Protein AF-A0A965U3H1-F1 (afdb_monomer_lite)

Sequence (79 aa):
FLSEAAFIGLFGGALGICLSFGLSAVINMFVGQSGFKSIIPAYLAIGSLVFSIMVAMISGLYPAIRAMRLSPLTAIRSE

pLDDT: mean 90.41, std 8.39, range [54.62, 98.06]

Secondary structure (DSSP, 8-state):
-HHHHHHHHHHHHHHHHHHHHHHHHHHHHHHGGGT------HHHHHHHHHHHHHHHHHHHHHHHHHHHTS-HHHHHTT-

Radius of gyration: 20.05 Å; chains: 1; bounding box: 46×31×51 Å

Foldseek 3Di:
DLVVLLVVLQVVLVVVLVVLVVVQVVCCVVCVVVVDHDDDDPVNSVVSSVVSSVVSNVVVVVVVVVVVPDDPVNVVVVD

Structure (mmCIF, N/CA/C/O backbone):
data_AF-A0A965U3H1-F1
#
_entry.id   AF-A0A965U3H1-F1
#
loop_
_atom_site.group_PDB
_atom_site.id
_atom_site.type_symbol
_atom_site.label_atom_id
_atom_site.label_alt_id
_atom_site.label_comp_id
_atom_site.label_asym_id
_atom_site.label_entity_id
_atom_site.label_seq_id
_atom_site.pdbx_PDB_ins_code
_atom_site.Cartn_x
_atom_site.Cartn_y
_atom_site.Cartn_z
_atom_site.occupancy
_atom_site.B_iso_or_equiv
_atom_site.auth_seq_id
_atom_site.auth_comp_id
_atom_site.auth_asym_id
_atom_site.auth_atom_id
_atom_site.pdbx_PDB_model_num
ATOM 1 N N . PHE A 1 1 ? -15.112 5.237 10.450 1.00 86.94 1 PHE A N 1
ATOM 2 C CA . PHE A 1 1 ? -13.705 5.079 10.877 1.00 86.94 1 PHE A CA 1
ATOM 3 C C . PHE A 1 1 ? -13.002 3.850 10.317 1.00 86.94 1 PHE A C 1
ATOM 5 O O . PHE A 1 1 ? -12.227 4.032 9.394 1.00 86.94 1 PHE A O 1
ATOM 12 N N . LEU A 1 2 ? -13.215 2.619 10.811 1.00 92.44 2 LEU A N 1
ATOM 13 C CA . LEU A 1 2 ? -12.410 1.477 10.327 1.00 92.44 2 LEU A CA 1
ATOM 14 C C . LEU A 1 2 ? -12.672 1.147 8.843 1.00 92.44 2 LEU A C 1
ATOM 16 O O . LEU A 1 2 ? -11.735 0.923 8.086 1.00 92.44 2 LEU A O 1
ATOM 20 N N . SER A 1 3 ? -13.937 1.186 8.414 1.00 93.00 3 SER A N 1
ATOM 21 C CA . SER A 1 3 ? -14.326 1.022 7.006 1.00 93.00 3 SER A CA 1
ATOM 22 C C . SER A 1 3 ? -13.790 2.146 6.115 1.00 93.00 3 SER A C 1
ATOM 24 O O . SER A 1 3 ? -13.223 1.870 5.066 1.00 93.00 3 SER A O 1
ATOM 26 N N . GLU A 1 4 ? -13.899 3.407 6.542 1.00 93.31 4 GLU A N 1
ATOM 27 C CA . GLU A 1 4 ? -13.270 4.545 5.849 1.00 93.31 4 GLU A CA 1
ATOM 28 C C . GLU A 1 4 ? -11.761 4.361 5.708 1.00 93.31 4 GLU A C 1
ATOM 30 O O . GLU A 1 4 ? -11.225 4.568 4.626 1.00 93.31 4 GLU A O 1
ATOM 35 N N . ALA A 1 5 ? -11.079 3.923 6.768 1.00 95.25 5 ALA A N 1
ATOM 36 C CA . ALA A 1 5 ? -9.649 3.656 6.727 1.00 95.25 5 ALA A CA 1
ATOM 37 C C . ALA A 1 5 ? -9.309 2.549 5.716 1.00 95.25 5 ALA A C 1
ATOM 39 O O . ALA A 1 5 ? -8.347 2.686 4.964 1.00 95.25 5 ALA A O 1
ATOM 40 N N . ALA A 1 6 ? -10.128 1.495 5.628 1.00 95.81 6 ALA A N 1
ATOM 41 C CA . ALA A 1 6 ? -9.971 0.459 4.610 1.00 95.81 6 ALA A CA 1
ATOM 42 C C . ALA A 1 6 ? -10.140 1.014 3.183 1.00 95.81 6 ALA A C 1
ATOM 44 O O . ALA A 1 6 ? -9.322 0.708 2.317 1.00 95.81 6 ALA A O 1
ATOM 45 N N . PHE A 1 7 ? -11.141 1.869 2.937 1.00 96.94 7 PHE A N 1
ATOM 46 C CA . PHE A 1 7 ? -11.322 2.519 1.632 1.00 96.94 7 PHE A CA 1
ATOM 47 C C . PHE A 1 7 ? -10.162 3.456 1.287 1.00 96.94 7 PHE A C 1
ATOM 49 O O . PHE A 1 7 ? -9.658 3.408 0.167 1.00 96.94 7 PHE A O 1
ATOM 56 N N . ILE A 1 8 ? -9.687 4.258 2.243 1.00 96.56 8 ILE A N 1
ATOM 57 C CA . ILE A 1 8 ? -8.524 5.138 2.055 1.00 96.56 8 ILE A CA 1
ATOM 58 C C . ILE A 1 8 ? -7.278 4.311 1.711 1.00 96.56 8 ILE A C 1
ATOM 60 O O . ILE A 1 8 ? -6.561 4.654 0.773 1.00 96.56 8 ILE A O 1
ATOM 64 N N . GLY A 1 9 ? -7.046 3.198 2.413 1.00 97.31 9 GLY A N 1
ATOM 65 C CA . GLY A 1 9 ? -5.956 2.271 2.102 1.00 97.31 9 GLY A CA 1
ATOM 66 C C . GLY A 1 9 ? -6.097 1.622 0.724 1.00 97.31 9 GLY A C 1
ATOM 67 O O . GLY A 1 9 ? -5.114 1.501 0.001 1.00 97.31 9 GLY A O 1
ATOM 68 N N . LEU A 1 10 ? -7.315 1.265 0.310 1.00 97.69 10 LEU A N 1
ATOM 69 C CA . LEU A 1 10 ? -7.573 0.699 -1.016 1.00 97.69 10 LEU A CA 1
ATOM 70 C C . LEU A 1 10 ? -7.272 1.710 -2.128 1.00 97.69 10 LEU A C 1
ATOM 72 O O . LEU A 1 10 ? -6.544 1.384 -3.064 1.00 97.69 10 LEU A O 1
ATOM 76 N N . PHE A 1 11 ? -7.789 2.937 -2.024 1.00 97.94 11 PHE A N 1
ATOM 77 C CA . PHE A 1 11 ? -7.541 3.981 -3.023 1.00 97.94 11 PHE A CA 1
ATOM 78 C C . PHE A 1 11 ? -6.077 4.429 -3.031 1.00 97.94 11 PHE A C 1
ATOM 80 O O . PHE A 1 11 ? -5.491 4.576 -4.103 1.00 97.94 11 PHE A O 1
ATOM 87 N N . GLY A 1 12 ? -5.463 4.588 -1.857 1.00 97.44 12 GLY A N 1
ATOM 88 C CA . GLY A 1 12 ? -4.042 4.910 -1.731 1.00 97.44 12 GLY A CA 1
ATOM 89 C C . GLY A 1 12 ? -3.146 3.823 -2.326 1.00 97.44 12 GLY A C 1
ATOM 90 O O . GLY A 1 12 ? -2.233 4.131 -3.091 1.00 97.44 12 GLY A O 1
ATOM 91 N N . GLY A 1 13 ? -3.442 2.551 -2.049 1.00 97.50 13 GLY A N 1
ATOM 92 C CA . GLY A 1 13 ? -2.735 1.412 -2.628 1.00 97.50 13 GLY A CA 1
ATOM 93 C C . GLY A 1 13 ? -2.914 1.316 -4.145 1.00 97.50 13 GLY A C 1
ATOM 94 O O . GLY A 1 13 ? -1.929 1.149 -4.862 1.00 97.50 13 GLY A O 1
ATOM 95 N N . ALA A 1 14 ? -4.136 1.496 -4.656 1.00 97.75 14 ALA A N 1
ATOM 96 C CA . ALA A 1 14 ? -4.411 1.496 -6.093 1.00 97.75 14 ALA A CA 1
ATOM 97 C C . ALA A 1 14 ? -3.656 2.621 -6.823 1.00 97.75 14 ALA A C 1
ATOM 99 O O . ALA A 1 14 ? -2.977 2.363 -7.819 1.00 97.75 14 ALA A O 1
ATOM 100 N N . LEU A 1 15 ? -3.696 3.849 -6.293 1.00 98.06 15 LEU A N 1
ATOM 101 C CA . LEU A 1 15 ? -2.926 4.975 -6.830 1.00 98.06 15 LEU A CA 1
ATOM 102 C C . LEU A 1 15 ? -1.416 4.717 -6.760 1.00 98.06 15 LEU A C 1
ATOM 104 O O . LEU A 1 15 ? -0.706 4.985 -7.728 1.00 98.06 15 LEU A O 1
ATOM 108 N N . GLY A 1 16 ? -0.921 4.144 -5.661 1.00 97.25 16 GLY A N 1
ATOM 109 C CA . GLY A 1 16 ? 0.486 3.769 -5.517 1.00 97.25 16 GLY A CA 1
ATOM 110 C C . GLY A 1 16 ? 0.936 2.738 -6.555 1.00 97.25 16 GLY A C 1
ATOM 111 O O . GLY A 1 16 ? 2.033 2.856 -7.104 1.00 97.25 16 GLY A O 1
ATOM 112 N N . ILE A 1 17 ? 0.083 1.768 -6.892 1.00 97.12 17 ILE A N 1
ATOM 113 C CA . ILE A 1 17 ? 0.348 0.784 -7.950 1.00 97.12 17 ILE A CA 1
ATOM 114 C C . ILE A 1 17 ? 0.377 1.462 -9.322 1.00 97.12 17 ILE A C 1
ATOM 116 O O . ILE A 1 17 ? 1.326 1.249 -10.079 1.00 97.12 17 ILE A O 1
ATOM 120 N N . CYS A 1 18 ? -0.602 2.319 -9.630 1.00 96.62 18 CYS A N 1
ATOM 121 C CA . CYS A 1 18 ? -0.618 3.100 -10.871 1.00 96.62 18 CYS A CA 1
ATOM 122 C C . CYS A 1 18 ? 0.664 3.929 -11.038 1.00 96.62 18 CYS A C 1
ATOM 124 O O . CYS A 1 18 ? 1.301 3.879 -12.092 1.00 96.62 18 CYS A O 1
ATOM 126 N N . LEU A 1 19 ? 1.083 4.637 -9.985 1.00 97.06 19 LEU A N 1
ATOM 127 C CA . LEU A 1 19 ? 2.327 5.407 -9.980 1.00 97.06 19 LEU A CA 1
ATOM 128 C C . LEU A 1 19 ? 3.559 4.512 -10.137 1.00 97.06 19 LEU A C 1
ATOM 130 O O . LEU A 1 19 ? 4.471 4.864 -10.879 1.00 97.06 19 LEU A O 1
ATOM 134 N N . SER A 1 20 ? 3.578 3.341 -9.497 1.00 95.94 20 SER A N 1
ATOM 135 C CA . SER A 1 20 ? 4.695 2.391 -9.594 1.00 95.94 20 SER A CA 1
ATOM 136 C C . SER A 1 20 ? 4.886 1.879 -11.023 1.00 95.94 20 SER A C 1
ATOM 138 O O . SER A 1 20 ? 6.014 1.836 -11.514 1.00 95.94 20 SER A O 1
ATOM 140 N N . PHE A 1 21 ? 3.797 1.545 -11.723 1.00 94.69 21 PHE A N 1
ATOM 141 C CA . PHE A 1 21 ? 3.859 1.159 -13.136 1.00 94.69 21 PHE A CA 1
ATOM 142 C C . PHE A 1 21 ? 4.271 2.325 -14.039 1.00 94.69 21 PHE A C 1
ATOM 144 O O . PHE A 1 21 ? 5.095 2.132 -14.933 1.00 94.69 21 PHE A O 1
ATOM 151 N N . GLY A 1 22 ? 3.763 3.535 -13.781 1.00 94.69 22 GLY A N 1
ATOM 152 C CA . GLY A 1 22 ? 4.190 4.741 -14.494 1.00 94.69 22 GLY A CA 1
ATOM 153 C C . GLY A 1 22 ? 5.692 4.997 -14.343 1.00 94.69 22 GLY A C 1
ATOM 154 O O . GLY A 1 22 ? 6.398 5.183 -15.333 1.00 94.69 22 GLY A O 1
ATOM 155 N N . LEU A 1 23 ? 6.208 4.916 -13.117 1.00 94.50 23 LEU A N 1
ATOM 156 C CA . LEU A 1 23 ? 7.628 5.101 -12.832 1.00 94.50 23 LEU A CA 1
ATOM 157 C C . LEU A 1 23 ? 8.482 3.983 -13.444 1.00 94.50 23 LEU A C 1
ATOM 159 O O . LEU A 1 23 ? 9.540 4.255 -14.006 1.00 94.50 23 LEU A O 1
ATOM 163 N N . SER A 1 24 ? 8.006 2.737 -13.404 1.00 93.69 24 SER A N 1
ATOM 164 C CA . SER A 1 24 ? 8.660 1.603 -14.064 1.00 93.69 24 SER A CA 1
ATOM 165 C C . SER A 1 24 ? 8.774 1.813 -15.579 1.00 93.69 24 SER A C 1
ATOM 167 O O . SER A 1 24 ? 9.826 1.535 -16.156 1.00 93.69 24 SER A O 1
ATOM 169 N N . ALA A 1 25 ? 7.745 2.365 -16.232 1.00 92.19 25 ALA A N 1
ATOM 170 C CA . ALA A 1 25 ? 7.793 2.703 -17.655 1.00 92.19 25 ALA A CA 1
ATOM 171 C C . ALA A 1 25 ? 8.847 3.783 -17.956 1.00 92.19 25 ALA A C 1
ATOM 173 O O . ALA A 1 25 ? 9.647 3.613 -18.878 1.00 92.19 25 ALA A O 1
ATOM 174 N N . VAL A 1 26 ? 8.902 4.842 -17.141 1.00 93.38 26 VAL A N 1
ATOM 175 C CA . VAL A 1 26 ? 9.918 5.901 -17.264 1.00 93.38 26 VAL A CA 1
ATOM 176 C C . VAL A 1 26 ? 11.325 5.329 -17.077 1.00 93.38 26 VAL A C 1
ATOM 178 O O . VAL A 1 26 ? 12.192 5.557 -17.914 1.00 93.38 26 VAL A O 1
ATOM 181 N N . ILE A 1 27 ? 11.556 4.521 -16.039 1.00 92.38 27 ILE A N 1
ATOM 182 C CA . ILE A 1 27 ? 12.858 3.879 -15.786 1.00 92.38 27 ILE A CA 1
ATOM 183 C C . ILE A 1 27 ? 13.278 2.999 -16.970 1.00 92.38 27 ILE A C 1
ATOM 185 O O . ILE A 1 27 ? 14.419 3.076 -17.426 1.00 92.38 27 ILE A O 1
ATOM 189 N N . ASN A 1 28 ? 12.358 2.190 -17.501 1.00 91.88 28 ASN A N 1
ATOM 190 C CA . ASN A 1 28 ? 12.636 1.324 -18.645 1.00 91.88 28 ASN A CA 1
ATOM 191 C C . ASN A 1 28 ? 12.985 2.113 -19.920 1.00 91.88 28 ASN A C 1
ATOM 193 O O . ASN A 1 28 ? 13.751 1.606 -20.737 1.00 91.88 28 ASN A O 1
ATOM 197 N N . MET A 1 29 ? 12.494 3.347 -20.082 1.00 88.56 29 MET A N 1
ATOM 198 C CA . MET A 1 29 ? 12.871 4.214 -21.205 1.00 88.56 29 MET A CA 1
ATOM 199 C C . MET A 1 29 ? 14.349 4.629 -21.148 1.00 88.56 29 MET A C 1
ATOM 201 O O . MET A 1 29 ? 15.010 4.661 -22.183 1.00 88.56 29 MET A O 1
ATOM 205 N N . PHE A 1 30 ? 14.880 4.911 -19.956 1.00 87.81 30 PHE A N 1
ATOM 206 C CA . PHE A 1 30 ? 16.271 5.351 -19.785 1.00 87.81 30 PHE A CA 1
ATOM 207 C C . PHE A 1 30 ? 17.268 4.194 -19.693 1.00 87.81 30 PHE A C 1
ATOM 209 O O . PHE A 1 30 ? 18.400 4.314 -20.153 1.00 87.81 30 PHE A O 1
ATOM 216 N N . VAL A 1 31 ? 16.860 3.079 -19.086 1.00 87.19 31 VAL A N 1
ATOM 217 C CA . VAL A 1 31 ? 17.769 1.987 -18.700 1.00 87.19 31 VAL A CA 1
ATOM 218 C C . VAL A 1 31 ? 17.595 0.739 -19.582 1.00 87.19 31 VAL A C 1
ATOM 220 O O . VAL A 1 31 ? 18.437 -0.157 -19.573 1.00 87.19 31 VAL A O 1
ATOM 223 N N . GLY A 1 32 ? 16.556 0.689 -20.423 1.00 73.81 32 GLY A N 1
ATOM 224 C CA . GLY A 1 32 ? 16.235 -0.484 -21.241 1.00 73.81 32 GLY A CA 1
ATOM 225 C C . GLY A 1 32 ? 17.334 -0.914 -22.223 1.00 73.81 32 GLY A C 1
ATOM 226 O O . GLY A 1 32 ? 17.403 -2.090 -22.572 1.00 73.81 32 GLY A O 1
ATOM 227 N N . GLN A 1 33 ? 18.227 -0.004 -22.629 1.00 75.44 33 GLN A N 1
ATOM 228 C CA . GLN A 1 33 ? 19.384 -0.330 -23.479 1.00 75.44 33 GLN A CA 1
ATOM 229 C C . GLN A 1 33 ? 20.590 -0.876 -22.698 1.00 75.44 33 GLN A C 1
ATOM 231 O O . GLN A 1 33 ? 21.480 -1.484 -23.284 1.00 75.44 33 GLN A O 1
ATOM 236 N N . SER A 1 34 ? 20.613 -0.705 -21.375 1.00 78.50 34 SER A N 1
ATOM 237 C CA . SER A 1 34 ? 21.694 -1.153 -20.487 1.00 78.50 34 SER A CA 1
ATOM 238 C C . SER A 1 34 ? 21.534 -2.608 -20.022 1.00 78.50 34 SER A C 1
ATOM 240 O O . SER A 1 34 ? 22.309 -3.071 -19.191 1.00 78.50 34 SER A O 1
ATOM 242 N N . GLY A 1 35 ? 20.514 -3.325 -20.513 1.00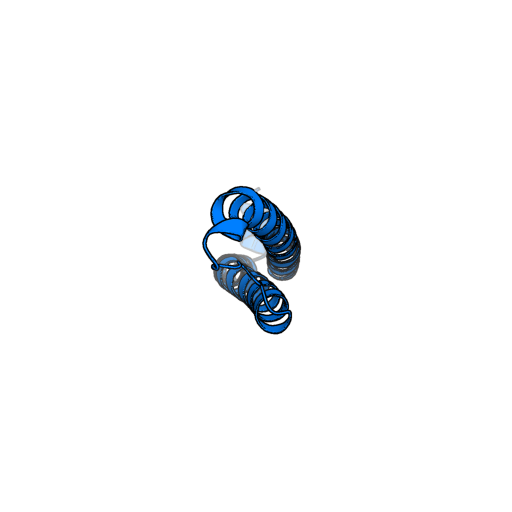 78.88 35 GLY A N 1
ATOM 243 C CA . GLY A 1 35 ? 20.219 -4.715 -20.139 1.00 78.88 35 GLY A CA 1
ATOM 244 C C . GLY A 1 35 ? 19.438 -4.884 -18.829 1.00 78.88 35 GLY A C 1
ATOM 245 O O . GLY A 1 35 ? 19.031 -5.999 -18.507 1.00 78.88 35 GLY A O 1
ATOM 246 N N . PHE A 1 36 ? 19.167 -3.802 -18.093 1.00 81.31 36 PHE A N 1
ATOM 247 C CA . PHE A 1 36 ? 18.327 -3.836 -16.896 1.00 81.31 36 PHE A CA 1
ATOM 248 C C . PHE A 1 36 ? 16.881 -3.473 -17.244 1.00 81.31 36 PHE A C 1
ATOM 250 O O . PHE A 1 36 ? 16.619 -2.477 -17.918 1.00 81.31 36 PHE A O 1
ATOM 257 N N . LYS A 1 37 ? 15.930 -4.272 -16.748 1.00 85.38 37 LYS A N 1
ATOM 258 C CA . LYS A 1 37 ? 14.494 -4.059 -16.949 1.00 85.38 37 LYS A CA 1
ATOM 259 C C . LYS A 1 37 ? 13.776 -4.027 -15.606 1.00 85.38 37 LYS A C 1
ATOM 261 O O . LYS A 1 37 ? 13.860 -4.972 -14.825 1.00 85.38 37 LYS A O 1
ATOM 266 N N . SER A 1 38 ? 13.047 -2.949 -15.350 1.00 87.31 38 SER A N 1
ATOM 267 C CA . SER A 1 38 ? 12.139 -2.850 -14.211 1.00 87.31 38 SER A CA 1
ATOM 268 C C . SER A 1 38 ? 10.872 -3.636 -14.543 1.00 87.31 38 SER A C 1
ATOM 270 O O . SER A 1 38 ? 10.129 -3.267 -15.452 1.00 87.31 38 SER A O 1
ATOM 272 N N . ILE A 1 39 ? 10.653 -4.753 -13.849 1.00 89.25 39 ILE A N 1
ATOM 273 C CA . ILE A 1 39 ? 9.460 -5.593 -13.997 1.00 89.25 39 ILE A CA 1
ATOM 274 C C . ILE A 1 39 ? 8.817 -5.717 -12.622 1.00 89.25 39 ILE A C 1
ATOM 276 O O . ILE A 1 39 ? 9.446 -6.203 -11.684 1.00 89.25 39 ILE A O 1
ATOM 280 N N . ILE A 1 40 ? 7.560 -5.293 -12.516 1.00 92.44 40 ILE A N 1
ATOM 281 C CA . ILE A 1 40 ? 6.767 -5.424 -11.294 1.00 92.44 40 ILE A CA 1
ATOM 282 C C . ILE A 1 40 ? 5.884 -6.670 -11.446 1.00 92.44 40 ILE A C 1
ATOM 284 O O . ILE A 1 40 ? 4.920 -6.637 -12.213 1.00 92.44 40 ILE A O 1
ATOM 288 N N . PRO A 1 41 ? 6.194 -7.787 -10.769 1.00 94.25 41 PRO A N 1
ATOM 289 C CA . PRO A 1 41 ? 5.365 -8.980 -10.829 1.00 94.25 41 PRO A CA 1
ATOM 290 C C . PRO A 1 41 ? 4.017 -8.779 -10.121 1.00 94.25 41 PRO A C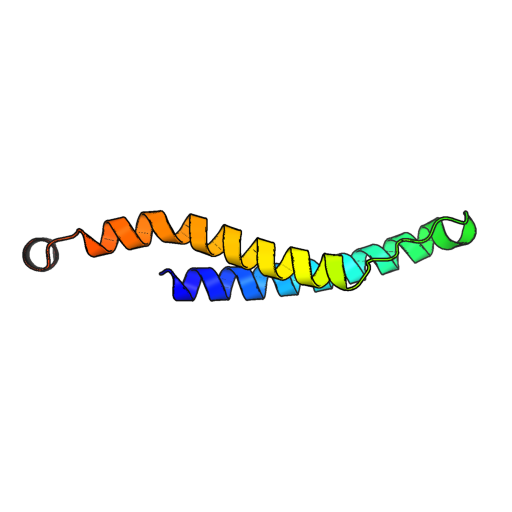 1
ATOM 292 O O . PRO A 1 41 ? 3.914 -8.070 -9.118 1.00 94.25 41 PRO A O 1
ATOM 295 N N . ALA A 1 42 ? 2.981 -9.463 -10.616 1.00 93.00 42 ALA A N 1
ATOM 296 C CA . ALA A 1 42 ? 1.601 -9.293 -10.152 1.00 93.00 42 ALA A CA 1
ATOM 297 C C . ALA A 1 42 ? 1.417 -9.566 -8.648 1.00 93.00 42 ALA A C 1
ATOM 299 O O . ALA A 1 42 ? 0.641 -8.880 -7.990 1.00 93.00 42 ALA A O 1
ATOM 300 N N . TYR A 1 43 ? 2.167 -10.515 -8.077 1.00 95.31 43 TYR A N 1
ATOM 301 C CA . TYR A 1 43 ? 2.075 -10.824 -6.647 1.00 95.31 43 TYR A CA 1
ATOM 302 C C . TYR A 1 43 ? 2.574 -9.674 -5.757 1.00 95.31 43 TYR A C 1
ATOM 304 O O . TYR A 1 43 ? 2.023 -9.477 -4.678 1.00 95.31 43 TYR A O 1
ATOM 312 N N . LEU A 1 44 ? 3.562 -8.882 -6.202 1.00 95.00 44 LEU A N 1
ATOM 313 C CA . LEU A 1 44 ? 4.015 -7.698 -5.459 1.00 95.00 44 LEU A CA 1
ATOM 314 C C . LEU A 1 44 ? 2.985 -6.573 -5.527 1.00 95.00 44 LEU A C 1
ATOM 316 O O . LEU A 1 44 ? 2.787 -5.885 -4.532 1.00 95.00 44 LEU A O 1
ATOM 320 N N . ALA A 1 45 ? 2.305 -6.414 -6.664 1.00 94.56 45 ALA A N 1
ATOM 321 C CA . ALA A 1 45 ? 1.228 -5.437 -6.803 1.00 94.56 45 ALA A CA 1
ATOM 322 C C . ALA A 1 45 ? 0.019 -5.797 -5.920 1.00 94.56 45 ALA A C 1
ATOM 324 O O . ALA A 1 45 ? -0.511 -4.950 -5.209 1.00 94.56 45 ALA A O 1
ATOM 325 N N . ILE A 1 46 ? -0.394 -7.067 -5.903 1.00 96.50 46 ILE A N 1
ATOM 326 C CA . ILE A 1 46 ? -1.484 -7.524 -5.026 1.00 96.50 46 ILE A CA 1
ATOM 327 C C . ILE A 1 46 ? -1.058 -7.429 -3.554 1.00 96.50 46 ILE A C 1
ATOM 329 O O . ILE A 1 46 ? -1.814 -6.934 -2.719 1.00 96.50 46 ILE A O 1
ATOM 333 N N . GLY A 1 47 ? 0.167 -7.857 -3.237 1.00 97.50 47 GLY A N 1
ATOM 334 C CA . GLY A 1 47 ? 0.716 -7.791 -1.886 1.00 97.50 47 GLY A CA 1
ATOM 335 C C . GLY A 1 47 ? 0.795 -6.362 -1.351 1.00 97.50 47 GLY A C 1
ATOM 336 O O . GLY A 1 47 ? 0.407 -6.124 -0.209 1.00 97.50 47 GLY A O 1
ATOM 337 N N . SER A 1 48 ? 1.223 -5.397 -2.171 1.00 97.12 48 SER A N 1
ATOM 338 C CA . SER A 1 48 ? 1.290 -3.988 -1.770 1.00 97.12 48 SER A CA 1
ATOM 339 C C . SER A 1 48 ? -0.094 -3.374 -1.545 1.00 97.12 48 SER A C 1
ATOM 341 O O . SER A 1 48 ? -0.259 -2.599 -0.602 1.00 97.12 48 SER A O 1
ATOM 343 N N . LEU A 1 49 ? -1.103 -3.760 -2.336 1.00 97.94 49 LEU A N 1
ATOM 344 C CA . LEU A 1 49 ? -2.490 -3.332 -2.133 1.00 97.94 49 LEU A CA 1
ATOM 345 C C . LEU A 1 49 ? -3.031 -3.818 -0.783 1.00 97.94 49 LEU A C 1
ATOM 347 O O . LEU A 1 49 ? -3.521 -3.020 0.017 1.00 97.94 49 LEU A O 1
ATOM 351 N N . VAL A 1 50 ? -2.905 -5.121 -0.512 1.00 97.81 50 VAL A N 1
ATOM 352 C CA . VAL A 1 50 ? -3.351 -5.732 0.751 1.00 97.81 50 VAL A CA 1
ATOM 353 C C . VAL A 1 50 ? -2.619 -5.105 1.934 1.00 97.81 50 VAL A C 1
ATOM 355 O O . VAL A 1 50 ? -3.241 -4.748 2.936 1.00 97.81 50 VAL A O 1
ATOM 358 N 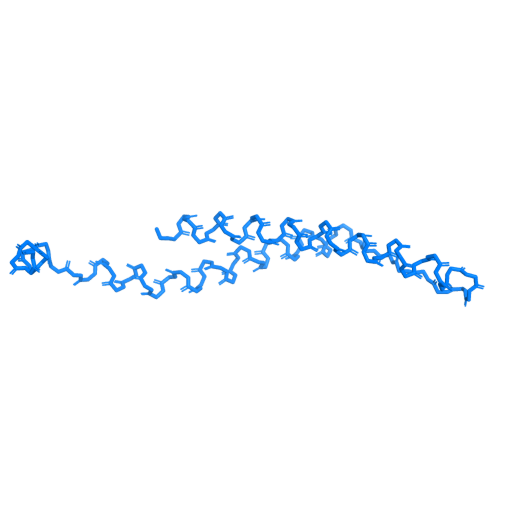N . PHE A 1 51 ? -1.307 -4.914 1.799 1.00 97.69 51 PHE A N 1
ATOM 359 C CA . PHE A 1 51 ? -0.488 -4.275 2.820 1.00 97.69 51 PHE A CA 1
ATOM 360 C C . PHE A 1 51 ? -0.946 -2.839 3.107 1.00 97.69 51 PHE A C 1
ATOM 362 O O . PHE A 1 51 ? -1.093 -2.468 4.270 1.00 97.69 51 PHE A O 1
ATOM 369 N N . SER A 1 52 ? -1.241 -2.048 2.072 1.00 97.94 52 SER A N 1
ATOM 370 C CA . SER A 1 52 ? -1.728 -0.671 2.224 1.00 97.94 52 SER A CA 1
ATOM 371 C C . SER A 1 52 ? -3.053 -0.604 2.990 1.00 97.94 52 SER A C 1
ATOM 373 O O . SER A 1 52 ? -3.177 0.172 3.941 1.00 97.94 52 SER A O 1
ATOM 375 N N . ILE A 1 53 ? -4.013 -1.471 2.648 1.00 97.62 53 ILE A N 1
ATOM 376 C CA . ILE A 1 53 ? -5.299 -1.579 3.356 1.00 97.62 53 ILE A CA 1
ATOM 377 C C . ILE A 1 53 ? -5.071 -1.942 4.828 1.00 97.62 53 ILE A C 1
ATOM 379 O O . ILE A 1 53 ? -5.655 -1.323 5.719 1.00 97.62 53 ILE A O 1
ATOM 383 N N . MET A 1 54 ? -4.192 -2.909 5.100 1.00 97.69 54 MET A N 1
ATOM 384 C CA . MET A 1 54 ? -3.886 -3.347 6.461 1.00 97.69 54 MET A CA 1
ATOM 385 C C . MET A 1 54 ? -3.276 -2.216 7.300 1.00 97.69 54 MET A C 1
ATOM 387 O O . MET A 1 54 ? -3.736 -1.964 8.414 1.00 97.69 54 MET A O 1
ATOM 391 N N . VAL A 1 55 ? -2.297 -1.489 6.756 1.00 97.06 55 VAL A N 1
ATOM 392 C CA . VAL A 1 55 ? -1.665 -0.342 7.429 1.00 97.06 55 VAL A CA 1
ATOM 393 C C . VAL A 1 55 ? -2.682 0.765 7.708 1.00 97.06 55 VAL A C 1
ATOM 395 O O . VAL A 1 55 ? -2.725 1.297 8.820 1.00 97.06 55 VAL A O 1
ATOM 398 N N . ALA A 1 56 ? -3.539 1.085 6.736 1.00 96.62 56 ALA A N 1
ATOM 399 C CA . ALA A 1 56 ? -4.572 2.098 6.910 1.00 96.62 56 ALA A CA 1
ATOM 400 C C . ALA A 1 56 ? -5.573 1.705 8.009 1.00 96.62 56 ALA A C 1
ATOM 402 O O . ALA A 1 56 ? -5.864 2.512 8.893 1.00 96.62 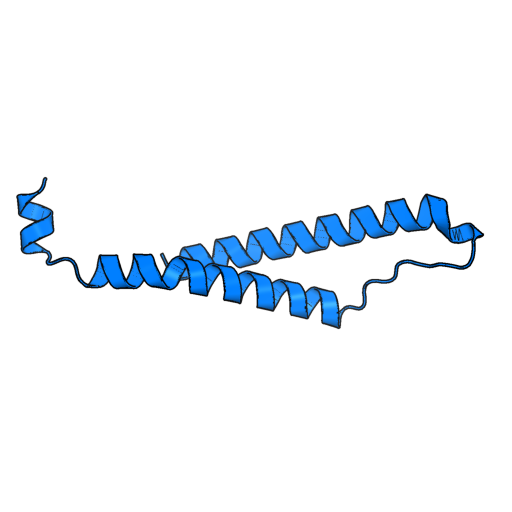56 ALA A O 1
ATOM 403 N N . MET A 1 57 ? -6.038 0.451 8.020 1.00 95.94 57 MET A N 1
ATOM 404 C CA . MET A 1 57 ? -6.931 -0.054 9.067 1.00 95.94 57 MET A CA 1
ATOM 405 C C . MET A 1 57 ? -6.284 -0.032 10.454 1.00 95.94 57 MET A C 1
ATOM 407 O O . MET A 1 57 ? -6.935 0.392 11.406 1.00 95.94 57 MET A O 1
ATOM 411 N N . ILE A 1 58 ? -5.016 -0.444 10.582 1.00 95.81 58 ILE A N 1
ATOM 412 C CA . ILE A 1 58 ? -4.288 -0.409 11.863 1.00 95.81 58 ILE A CA 1
ATOM 413 C C . ILE A 1 58 ? -4.200 1.031 12.385 1.00 95.81 58 ILE A C 1
ATOM 415 O O . ILE A 1 58 ? -4.466 1.275 13.562 1.00 95.81 58 ILE A O 1
ATOM 419 N N . SER A 1 59 ? -3.908 1.992 11.505 1.00 93.31 59 SER A N 1
ATOM 420 C CA . SER A 1 59 ? -3.894 3.420 11.849 1.00 93.31 59 SER A CA 1
ATOM 421 C C . SER A 1 59 ? -5.278 3.924 12.291 1.00 93.31 59 SER A C 1
ATOM 423 O O . SER A 1 59 ? -5.408 4.615 13.303 1.00 93.31 59 SER A O 1
ATOM 425 N N . GLY A 1 60 ? -6.341 3.512 11.593 1.00 93.50 60 GLY A N 1
ATOM 426 C CA . GLY A 1 60 ? -7.725 3.874 11.915 1.00 93.50 60 GLY A CA 1
ATOM 427 C C . GLY A 1 60 ? -8.315 3.164 13.141 1.00 93.50 60 GLY A C 1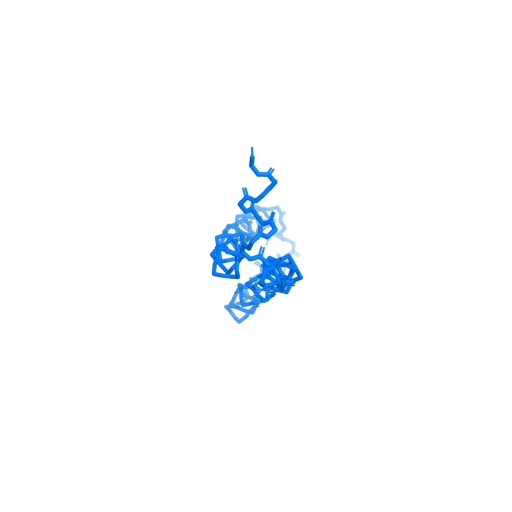
ATOM 428 O O . GLY A 1 60 ? -9.355 3.588 13.651 1.00 93.50 60 GLY A O 1
ATOM 429 N N . LEU A 1 61 ? -7.674 2.106 13.643 1.00 93.19 61 LEU A N 1
ATOM 430 C CA . LEU A 1 61 ? -8.204 1.291 14.735 1.00 93.19 61 LEU A CA 1
ATOM 431 C C . LEU A 1 61 ? -8.149 2.017 16.085 1.00 93.19 61 LEU A C 1
ATOM 433 O O . LEU A 1 61 ? -9.134 2.017 16.822 1.00 93.19 61 LEU A O 1
ATOM 437 N N . TYR A 1 62 ? -7.031 2.674 16.403 1.00 90.44 62 TYR A N 1
ATOM 438 C CA . TYR A 1 62 ? -6.884 3.426 17.655 1.00 90.44 62 TYR A CA 1
ATOM 439 C C . TYR A 1 62 ? -7.961 4.517 17.844 1.00 90.44 62 TYR A C 1
ATOM 441 O O . TYR A 1 62 ? -8.641 4.503 18.878 1.00 90.44 62 TYR A O 1
ATOM 449 N N . PRO A 1 63 ? -8.199 5.433 16.879 1.00 88.81 63 PRO A N 1
ATOM 450 C CA . PRO A 1 63 ? -9.252 6.435 17.022 1.00 88.81 63 PRO A CA 1
ATOM 451 C C . PRO A 1 63 ? -10.653 5.812 17.034 1.00 88.81 63 PRO A C 1
ATOM 453 O O . PRO A 1 63 ? -11.507 6.282 17.785 1.00 88.81 63 PRO A O 1
ATOM 456 N N . ALA A 1 64 ? -10.892 4.728 16.284 1.00 91.75 64 ALA A N 1
ATOM 457 C CA . ALA A 1 64 ? -12.174 4.024 16.314 1.00 91.75 64 ALA A CA 1
ATOM 458 C C . ALA A 1 64 ? -12.478 3.452 17.709 1.00 91.75 64 ALA A C 1
ATOM 460 O O . ALA A 1 64 ? -13.577 3.641 18.230 1.00 91.75 64 ALA A O 1
ATOM 461 N N . ILE A 1 65 ? -11.492 2.817 18.352 1.00 90.31 65 ILE A N 1
ATOM 462 C CA . ILE A 1 65 ? -11.631 2.308 19.724 1.00 90.31 65 ILE A CA 1
ATOM 463 C C . ILE A 1 65 ? -11.879 3.454 20.704 1.00 90.31 65 ILE A C 1
ATOM 465 O O . ILE A 1 65 ? -12.726 3.332 21.589 1.00 90.31 65 ILE A O 1
ATOM 469 N N . ARG A 1 66 ? -11.169 4.576 20.547 1.00 88.75 66 ARG A N 1
ATOM 470 C CA . ARG A 1 66 ? -11.378 5.759 21.386 1.00 88.75 66 ARG A CA 1
ATOM 471 C C . ARG A 1 66 ? -12.804 6.302 21.255 1.00 88.75 66 ARG A C 1
ATOM 473 O O . ARG A 1 66 ? -13.413 6.595 22.278 1.00 88.75 66 ARG A O 1
ATOM 480 N N . ALA A 1 67 ? -13.343 6.383 20.039 1.00 88.38 67 ALA A N 1
ATOM 481 C CA . ALA A 1 67 ? -14.706 6.853 19.789 1.00 88.38 67 ALA A CA 1
ATOM 482 C C . ALA A 1 67 ? -15.770 5.929 20.407 1.00 88.38 67 ALA A C 1
ATOM 484 O O . ALA A 1 67 ? -16.723 6.414 21.007 1.00 88.38 67 ALA A O 1
ATOM 485 N N . MET A 1 68 ? -15.577 4.607 20.344 1.00 88.44 68 MET A N 1
ATOM 486 C CA . MET A 1 68 ? -16.505 3.633 20.943 1.00 88.44 68 MET A CA 1
ATOM 487 C C . MET A 1 68 ? -16.554 3.684 22.477 1.00 88.44 68 MET A C 1
ATOM 489 O O . MET A 1 68 ? -17.509 3.199 23.076 1.00 88.44 68 MET A O 1
ATOM 493 N N . ARG A 1 69 ? -15.526 4.242 23.128 1.00 85.00 69 ARG A N 1
ATOM 494 C CA . ARG A 1 69 ? -15.446 4.356 24.594 1.00 85.00 69 ARG A CA 1
ATOM 495 C C . ARG A 1 69 ? -16.018 5.669 25.140 1.00 85.00 69 ARG A C 1
ATOM 497 O O . ARG A 1 69 ? -16.026 5.850 26.356 1.00 85.00 69 ARG A O 1
ATOM 504 N N . LEU A 1 70 ? -16.479 6.583 24.284 1.00 80.94 70 LEU A N 1
ATOM 505 C CA . LEU A 1 70 ? -17.130 7.818 24.722 1.00 80.94 70 LEU A CA 1
ATOM 506 C C . LEU A 1 70 ? -18.579 7.524 25.132 1.00 80.94 70 LEU A C 1
ATOM 508 O O . LEU A 1 70 ? -19.349 6.947 24.369 1.00 80.94 70 LEU A O 1
ATOM 512 N N . SER A 1 71 ? -18.947 7.919 26.353 1.00 81.12 71 SER A N 1
ATOM 513 C CA . SER A 1 71 ? -20.322 7.797 26.844 1.00 81.12 71 SER A CA 1
ATOM 514 C C . SER A 1 71 ? -21.256 8.714 26.040 1.00 81.12 71 SER A C 1
ATOM 516 O O . SER A 1 71 ? -20.966 9.910 25.938 1.00 81.12 71 SER A O 1
ATOM 518 N N . PRO A 1 72 ? -22.405 8.213 25.541 1.00 73.94 72 PRO A N 1
ATOM 519 C CA . PRO A 1 72 ? -23.398 9.030 24.839 1.00 73.94 72 PRO A CA 1
ATOM 520 C C . PRO A 1 72 ? -23.896 10.218 25.674 1.00 73.94 72 PRO A C 1
ATOM 522 O O . PRO A 1 72 ? -24.130 11.300 25.146 1.00 73.94 72 PRO A O 1
ATOM 525 N N . LEU A 1 73 ? -23.996 10.041 26.997 1.00 74.62 73 LEU A N 1
ATOM 526 C CA . LEU A 1 73 ? -24.407 11.100 27.923 1.00 74.62 73 LEU A CA 1
ATOM 527 C C . LEU A 1 73 ? -23.349 12.200 28.052 1.00 74.62 73 LEU A C 1
ATOM 529 O O . LEU A 1 73 ? -23.697 13.362 28.232 1.00 74.62 73 LEU A O 1
ATOM 533 N N . THR A 1 74 ? -22.062 11.848 27.966 1.00 73.88 74 THR A N 1
ATOM 534 C CA . THR A 1 74 ? -20.979 12.839 27.960 1.00 73.88 74 THR A CA 1
ATOM 535 C C . THR A 1 74 ? -20.961 13.607 26.646 1.00 73.88 74 THR A C 1
ATOM 537 O O . THR A 1 74 ? -20.772 14.812 26.696 1.00 73.88 74 THR A O 1
ATOM 540 N N . ALA A 1 75 ? -21.226 12.944 25.512 1.00 79.06 75 ALA A N 1
ATOM 541 C CA . ALA A 1 75 ? -21.280 13.588 24.199 1.00 79.06 75 ALA A CA 1
ATOM 542 C C . ALA A 1 75 ? -22.384 14.660 24.114 1.00 79.06 75 ALA A C 1
ATOM 544 O O . ALA A 1 75 ? -22.096 15.786 23.727 1.00 79.06 75 ALA A O 1
ATOM 545 N N . ILE A 1 76 ? -23.603 14.347 24.576 1.00 77.12 76 ILE A N 1
ATOM 546 C CA . ILE A 1 76 ? -24.747 15.284 24.568 1.00 77.12 76 ILE A CA 1
ATOM 547 C C . ILE A 1 76 ? -24.534 16.464 25.526 1.00 77.12 76 ILE A C 1
ATOM 549 O O . ILE A 1 76 ? -25.006 17.564 25.280 1.00 77.12 76 ILE A O 1
ATOM 553 N N . ARG A 1 77 ? -23.836 16.252 26.648 1.00 74.69 77 ARG A N 1
ATOM 554 C CA . ARG A 1 77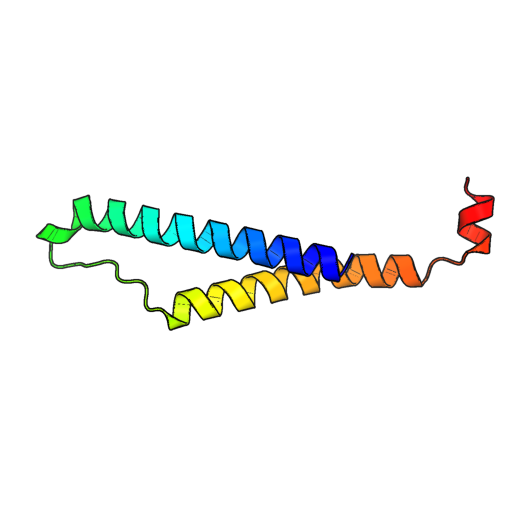 ? -23.572 17.314 27.637 1.00 74.69 77 ARG A CA 1
ATOM 555 C C . ARG A 1 77 ? -22.404 18.227 27.245 1.00 74.69 77 ARG A C 1
ATOM 557 O O . ARG A 1 77 ? -22.148 19.199 27.949 1.00 74.69 77 ARG A O 1
ATOM 564 N N . SER A 1 78 ? -21.657 17.849 26.208 1.00 74.00 78 SER A N 1
ATOM 565 C CA . SER A 1 78 ? -20.513 18.590 25.668 1.00 74.00 78 SER A CA 1
ATOM 566 C C . SER A 1 78 ? -20.812 19.333 24.361 1.00 74.00 78 SER A C 1
ATOM 568 O O . SER A 1 78 ? -19.915 20.009 23.861 1.00 74.00 78 SER A O 1
ATOM 570 N N . GLU A 1 79 ? -22.028 19.200 23.824 1.00 54.62 79 GLU A N 1
ATOM 571 C CA . GLU A 1 79 ? -22.600 20.117 22.823 1.00 54.62 79 GLU A CA 1
ATOM 572 C C . GLU A 1 79 ? -23.197 21.353 23.509 1.00 54.62 79 GLU A C 1
ATOM 574 O O . GLU A 1 79 ? -23.040 22.458 22.942 1.00 54.62 79 GLU A O 1
#